Protein AF-A0A653LU00-F1 (afdb_monomer_lite)

Structure (mmCIF, N/CA/C/O backbone):
data_AF-A0A653LU00-F1
#
_entry.id   AF-A0A653LU00-F1
#
loop_
_atom_site.group_PDB
_atom_site.id
_atom_site.type_symbol
_atom_site.label_atom_id
_atom_site.label_alt_id
_atom_site.label_comp_id
_atom_site.label_asym_id
_atom_site.label_entity_id
_atom_site.label_seq_id
_atom_site.pdbx_PDB_ins_code
_atom_site.Cartn_x
_atom_site.Cartn_y
_atom_site.Cartn_z
_atom_site.occupancy
_atom_site.B_iso_or_equiv
_atom_site.auth_seq_id
_atom_site.auth_comp_id
_atom_site.auth_asym_id
_atom_site.auth_atom_id
_atom_site.pdbx_PDB_model_num
ATOM 1 N N . MET A 1 1 ? -21.614 -3.857 9.552 1.00 46.81 1 MET A N 1
ATOM 2 C CA . MET A 1 1 ? -20.980 -4.034 8.230 1.00 46.81 1 MET A CA 1
ATOM 3 C C . MET A 1 1 ? -19.639 -3.344 8.312 1.00 46.81 1 MET A C 1
ATOM 5 O O . MET A 1 1 ? -19.620 -2.125 8.388 1.00 46.81 1 MET A O 1
ATOM 9 N N . THR A 1 2 ? -18.555 -4.102 8.424 1.00 56.56 2 THR A N 1
ATOM 10 C CA . THR A 1 2 ? -17.204 -3.539 8.364 1.00 56.56 2 THR A CA 1
ATOM 11 C C . THR A 1 2 ? -16.881 -3.388 6.886 1.00 56.56 2 THR A C 1
ATOM 13 O O . THR A 1 2 ? -16.822 -4.385 6.169 1.00 56.56 2 THR A O 1
ATOM 16 N N . THR A 1 3 ? -16.818 -2.153 6.399 1.00 59.59 3 THR A N 1
ATOM 17 C CA . THR A 1 3 ? -16.443 -1.879 5.012 1.00 59.59 3 THR A CA 1
AT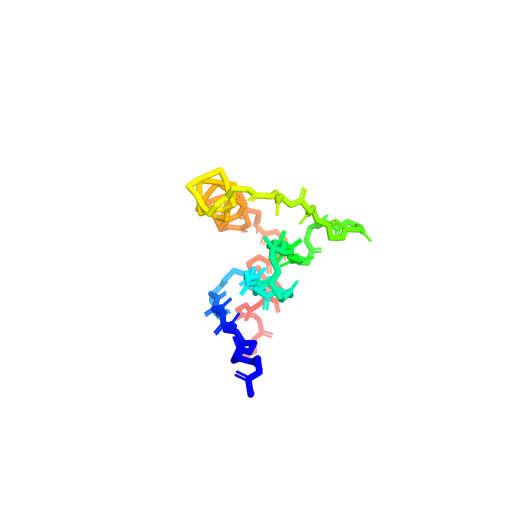OM 18 C C . THR A 1 3 ? -14.932 -2.030 4.916 1.00 59.59 3 THR A C 1
ATOM 20 O O . THR A 1 3 ? -14.204 -1.172 5.398 1.00 59.59 3 THR A O 1
ATOM 23 N N . ASP A 1 4 ? -14.476 -3.138 4.341 1.00 74.12 4 ASP A N 1
ATOM 24 C CA . ASP A 1 4 ? -13.074 -3.330 3.971 1.00 74.12 4 ASP A CA 1
ATOM 25 C C . ASP A 1 4 ? -12.804 -2.463 2.731 1.00 74.12 4 ASP A C 1
ATOM 27 O O . ASP A 1 4 ? -13.398 -2.671 1.666 1.00 74.12 4 ASP A O 1
ATOM 31 N N . ALA A 1 5 ? -12.023 -1.397 2.905 1.00 82.31 5 ALA A N 1
ATOM 32 C CA . ALA A 1 5 ? -11.680 -0.465 1.838 1.00 82.31 5 ALA A CA 1
ATOM 33 C C . ALA A 1 5 ? -10.356 -0.889 1.200 1.00 82.31 5 ALA A C 1
ATOM 35 O O . ALA A 1 5 ? -9.377 -1.142 1.897 1.00 82.31 5 ALA A O 1
ATOM 36 N N . ARG A 1 6 ? -10.317 -0.961 -0.134 1.00 89.75 6 ARG A N 1
ATO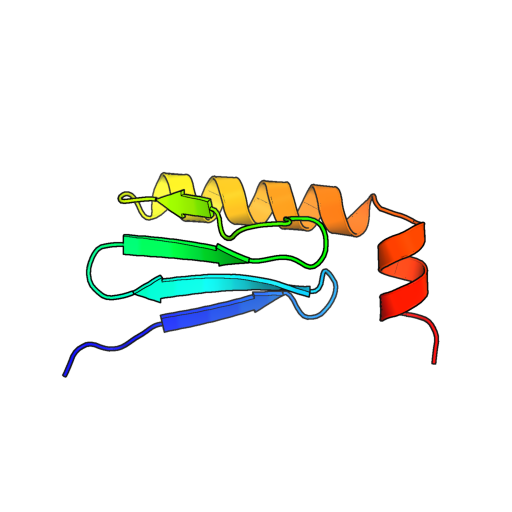M 37 C CA . ARG A 1 6 ? -9.149 -1.441 -0.883 1.00 89.75 6 ARG A CA 1
ATOM 38 C C . ARG A 1 6 ? -8.780 -0.447 -1.970 1.00 89.75 6 ARG A C 1
ATOM 40 O O . ARG A 1 6 ? -9.611 -0.115 -2.814 1.00 89.75 6 ARG A O 1
ATOM 47 N N . ILE A 1 7 ? -7.533 0.003 -1.956 1.00 91.31 7 ILE A N 1
ATOM 48 C CA . ILE A 1 7 ? -6.947 0.910 -2.941 1.00 91.31 7 ILE A CA 1
ATOM 49 C C . ILE A 1 7 ? -5.841 0.147 -3.669 1.00 91.31 7 ILE A C 1
ATOM 51 O O . ILE A 1 7 ? -4.913 -0.359 -3.047 1.00 91.31 7 ILE A O 1
ATOM 55 N N . LEU A 1 8 ? -5.938 0.064 -4.996 1.00 91.69 8 LEU A N 1
ATOM 56 C CA . LEU A 1 8 ? -4.937 -0.565 -5.860 1.00 91.69 8 LEU A CA 1
ATOM 57 C C . LEU A 1 8 ? -4.316 0.495 -6.767 1.00 91.69 8 LEU A C 1
ATOM 59 O O . LEU A 1 8 ? -5.016 1.116 -7.570 1.00 91.69 8 LEU A O 1
ATOM 63 N N . HIS A 1 9 ? -2.995 0.632 -6.710 1.00 90.94 9 HIS A N 1
ATOM 64 C CA . H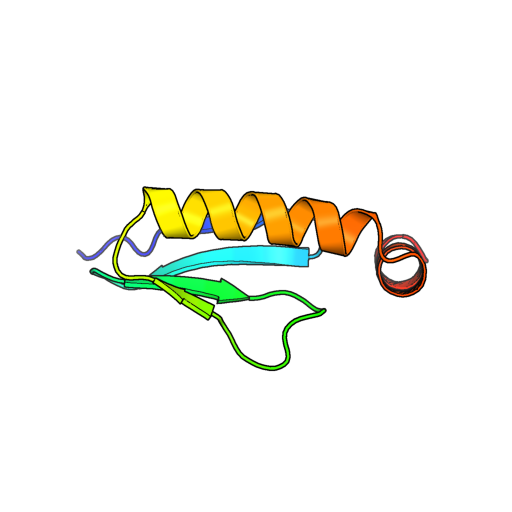IS A 1 9 ? -2.240 1.380 -7.703 1.00 90.94 9 HIS A CA 1
ATOM 65 C C . HIS A 1 9 ? -1.795 0.437 -8.827 1.00 90.94 9 HIS A C 1
ATOM 67 O O . HIS A 1 9 ? -0.732 -0.181 -8.776 1.00 90.94 9 HIS A O 1
ATOM 73 N N . ALA A 1 10 ? -2.635 0.309 -9.859 1.00 86.50 10 ALA A N 1
ATOM 74 C CA . ALA A 1 10 ? -2.471 -0.683 -10.928 1.00 86.50 10 ALA A CA 1
ATOM 75 C C . ALA A 1 10 ? -1.117 -0.601 -11.654 1.00 86.50 10 ALA A C 1
ATOM 77 O O . ALA A 1 10 ? -0.586 -1.621 -12.080 1.00 86.50 10 ALA A O 1
ATOM 78 N N . ARG A 1 11 ? -0.545 0.604 -11.762 1.00 85.00 11 ARG A N 1
ATOM 79 C CA . ARG A 1 11 ? 0.740 0.832 -12.432 1.00 85.00 11 ARG A CA 1
ATOM 80 C C . ARG A 1 11 ? 1.927 0.246 -11.670 1.00 85.00 11 ARG A C 1
ATOM 82 O O . ARG A 1 11 ? 2.874 -0.196 -12.303 1.00 85.00 11 ARG A O 1
ATOM 89 N N . SER A 1 12 ? 1.884 0.256 -10.341 1.00 85.50 12 SER A N 1
ATOM 90 C CA . SER A 1 12 ? 2.968 -0.251 -9.491 1.00 85.50 12 SER A CA 1
ATOM 91 C C . SER A 1 12 ? 2.661 -1.614 -8.870 1.00 85.50 12 SER A C 1
ATOM 93 O O . SER A 1 12 ? 3.552 -2.248 -8.315 1.00 85.50 12 SER A O 1
ATOM 95 N N . GLY A 1 13 ? 1.408 -2.071 -8.948 1.00 88.38 13 GLY A N 1
ATOM 96 C CA . GLY A 1 13 ? 0.959 -3.303 -8.302 1.00 88.38 13 GLY A CA 1
ATOM 97 C C . GLY A 1 13 ? 0.905 -3.208 -6.773 1.00 88.38 13 GLY A C 1
ATOM 98 O O . GLY A 1 13 ? 0.853 -4.240 -6.109 1.00 88.38 13 GLY A O 1
ATOM 99 N N . VAL A 1 14 ? 0.938 -1.994 -6.213 1.00 93.81 14 VAL A N 1
ATOM 100 C CA . VAL A 1 14 ? 0.858 -1.755 -4.765 1.00 93.81 14 VAL A CA 1
ATOM 101 C C . VAL A 1 14 ? -0.606 -1.664 -4.345 1.00 93.81 14 VAL A C 1
ATOM 103 O O . VAL A 1 14 ? -1.415 -1.004 -5.002 1.00 93.81 14 VAL A O 1
ATOM 106 N N . VAL A 1 15 ? -0.946 -2.320 -3.243 1.00 94.50 15 VAL A N 1
ATOM 107 C CA . VAL A 1 15 ? -2.292 -2.392 -2.673 1.00 94.50 15 VAL A CA 1
ATOM 108 C C . VAL A 1 15 ? -2.254 -1.899 -1.236 1.00 94.50 15 VAL A C 1
ATOM 110 O O . VAL A 1 15 ? -1.420 -2.358 -0.462 1.00 94.50 15 VAL A O 1
ATOM 113 N N . LEU A 1 16 ? -3.184 -1.016 -0.883 1.00 94.69 16 LEU A N 1
ATOM 114 C CA . LEU A 1 16 ? -3.512 -0.630 0.486 1.00 94.69 16 LEU A CA 1
ATOM 115 C C . LEU A 1 16 ? -4.907 -1.165 0.818 1.00 94.69 16 LEU A C 1
ATOM 117 O O . LEU A 1 16 ? -5.875 -0.891 0.110 1.00 94.69 16 LEU A O 1
ATOM 121 N N . GLU A 1 17 ? -5.008 -1.943 1.884 1.00 94.56 17 GLU A N 1
ATOM 122 C CA . GLU A 1 17 ? -6.227 -2.623 2.316 1.00 94.56 17 GLU A CA 1
ATOM 123 C C . GLU A 1 17 ? -6.521 -2.282 3.778 1.00 94.56 17 GLU A C 1
ATOM 125 O O . GLU A 1 17 ? -5.674 -2.483 4.642 1.00 94.56 17 GLU A O 1
ATOM 130 N N . GLN A 1 18 ? -7.715 -1.768 4.064 1.00 92.25 18 GLN A N 1
ATOM 131 C CA . GLN A 1 18 ? -8.178 -1.503 5.423 1.00 92.25 18 GLN A CA 1
ATOM 132 C C . GLN A 1 18 ? -8.874 -2.745 5.983 1.00 92.25 18 GLN A C 1
ATOM 134 O O . GLN A 1 18 ? -10.018 -3.030 5.629 1.00 92.25 18 GLN A O 1
ATOM 139 N N . ARG A 1 19 ? -8.211 -3.425 6.919 1.00 89.00 19 ARG A N 1
ATOM 140 C CA . ARG A 1 19 ? -8.695 -4.624 7.608 1.00 89.00 19 ARG A CA 1
ATOM 141 C C . ARG A 1 19 ? -9.255 -4.263 8.978 1.00 89.00 19 ARG A C 1
ATOM 143 O O . ARG A 1 19 ? -8.609 -4.444 10.007 1.00 89.00 19 ARG A O 1
ATOM 150 N N . GLY A 1 20 ? -10.485 -3.762 8.998 1.00 87.44 20 GLY A N 1
ATOM 151 C CA . GLY A 1 20 ? -11.122 -3.319 10.238 1.00 87.44 20 GLY A CA 1
ATOM 152 C C . GLY A 1 20 ? -10.463 -2.052 10.786 1.00 87.44 20 GLY A C 1
ATOM 153 O O . GLY A 1 20 ? -10.723 -0.967 10.267 1.00 87.44 20 GLY A O 1
ATOM 154 N N . GLU A 1 21 ? -9.653 -2.197 11.836 1.00 87.56 21 GLU A N 1
ATOM 155 C CA . GLU A 1 21 ? -8.933 -1.089 12.489 1.00 87.56 21 GLU A CA 1
ATOM 156 C C . GLU A 1 21 ? -7.495 -0.928 11.970 1.00 87.56 21 GLU A C 1
ATOM 158 O O . GLU A 1 21 ? -6.899 0.131 12.154 1.00 87.56 21 GLU A O 1
ATOM 163 N N . ASP A 1 22 ? -6.967 -1.941 11.280 1.00 93.31 22 ASP A N 1
ATOM 164 C CA . ASP A 1 22 ? -5.612 -1.950 10.736 1.00 93.31 22 ASP A CA 1
ATOM 165 C C . ASP A 1 22 ? -5.596 -1.683 9.226 1.00 93.31 22 ASP A C 1
ATOM 167 O O . ASP A 1 22 ? -6.581 -1.876 8.508 1.00 93.31 22 ASP A O 1
ATOM 171 N N . TYR A 1 23 ? -4.425 -1.311 8.725 1.00 94.00 23 TYR A N 1
ATOM 172 C CA . TYR A 1 23 ? -4.134 -1.088 7.318 1.00 94.00 23 TYR A CA 1
ATOM 173 C C . TYR A 1 23 ? -2.982 -1.987 6.886 1.00 94.00 23 TYR A C 1
ATOM 175 O O . TYR A 1 23 ? -1.925 -2.005 7.512 1.00 94.00 23 TYR A O 1
ATOM 183 N N . ALA A 1 24 ? -3.176 -2.728 5.803 1.00 95.06 24 ALA A N 1
ATOM 184 C CA . ALA A 1 24 ? -2.194 -3.631 5.234 1.00 95.06 24 ALA A CA 1
ATOM 185 C C . ALA A 1 24 ? -1.746 -3.128 3.860 1.00 95.06 24 ALA A C 1
ATOM 187 O O . ALA A 1 24 ? -2.572 -2.882 2.981 1.00 95.06 24 ALA A O 1
ATOM 188 N N . ILE A 1 25 ? -0.436 -3.030 3.654 1.00 94.88 25 ILE A N 1
ATOM 189 C CA . ILE A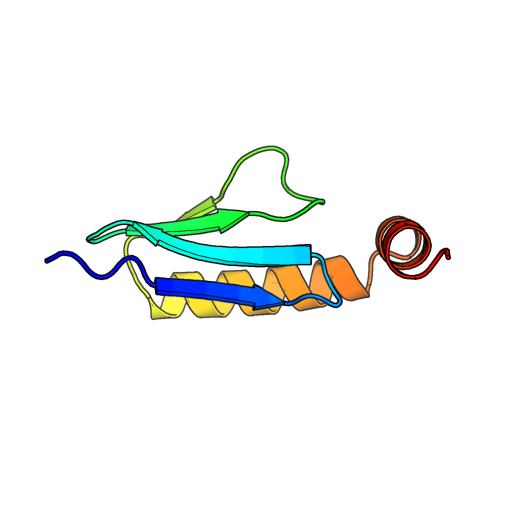 1 25 ? 0.168 -2.690 2.367 1.00 94.88 25 ILE A CA 1
ATOM 190 C C . ILE A 1 25 ? 0.831 -3.930 1.801 1.00 94.88 25 ILE A C 1
ATOM 192 O O . ILE A 1 25 ? 1.672 -4.543 2.452 1.00 94.88 25 ILE A O 1
ATOM 196 N N . SER A 1 26 ? 0.463 -4.295 0.581 1.00 94.12 26 SER A N 1
ATOM 197 C CA . SER A 1 26 ? 1.080 -5.393 -0.165 1.00 94.12 26 SER A CA 1
ATOM 198 C C . SER A 1 26 ? 1.594 -4.871 -1.499 1.00 94.12 26 SER A C 1
ATOM 200 O O . SER A 1 26 ? 0.914 -4.091 -2.162 1.00 94.12 26 SER A O 1
ATOM 202 N N . SER A 1 27 ? 2.770 -5.314 -1.923 1.00 90.12 27 SER A N 1
ATOM 203 C CA . SER A 1 27 ? 3.308 -5.015 -3.249 1.00 90.12 27 SER A CA 1
ATOM 204 C C . SER A 1 27 ? 4.035 -6.232 -3.801 1.00 90.12 27 SER A C 1
ATOM 206 O O . SER A 1 27 ? 4.314 -7.185 -3.081 1.00 90.12 27 SER A O 1
ATOM 208 N N . LEU A 1 28 ? 4.377 -6.190 -5.086 1.00 86.69 28 LEU A N 1
ATOM 209 C CA . LEU A 1 28 ? 5.205 -7.224 -5.708 1.00 86.69 28 LEU A CA 1
ATOM 210 C C . LEU A 1 28 ? 6.675 -7.183 -5.242 1.00 86.69 28 LEU A C 1
ATOM 212 O O . LEU A 1 28 ? 7.416 -8.123 -5.524 1.00 86.69 28 LEU A O 1
ATOM 216 N N . ARG A 1 29 ? 7.104 -6.110 -4.557 1.00 87.94 29 ARG A N 1
ATOM 217 C CA . ARG A 1 29 ? 8.449 -5.981 -3.965 1.00 87.94 29 ARG A CA 1
ATOM 218 C C . ARG A 1 29 ? 8.517 -6.528 -2.547 1.00 87.94 29 ARG A C 1
ATOM 220 O O . ARG A 1 29 ? 9.564 -7.019 -2.132 1.00 87.94 29 ARG A O 1
ATOM 227 N N . LEU A 1 30 ? 7.431 -6.381 -1.795 1.00 87.50 30 LEU A N 1
ATOM 228 C CA . LEU A 1 30 ? 7.355 -6.788 -0.402 1.00 87.50 30 LEU A CA 1
ATOM 229 C C . LEU A 1 30 ? 7.126 -8.299 -0.313 1.00 87.50 30 LEU A C 1
ATOM 231 O O . LEU A 1 30 ? 6.152 -8.824 -0.845 1.00 87.50 30 LEU A O 1
ATOM 235 N N . SER A 1 31 ? 8.011 -9.001 0.396 1.00 86.56 31 SER A N 1
ATOM 236 C CA . SER A 1 31 ? 7.835 -10.432 0.679 1.00 86.56 31 SER A CA 1
ATOM 237 C C . SER A 1 31 ? 6.646 -10.702 1.606 1.00 86.56 31 SER A C 1
ATOM 239 O O . SER A 1 31 ? 6.028 -11.760 1.523 1.00 86.56 31 SER A O 1
ATOM 241 N N . GLU A 1 32 ? 6.334 -9.752 2.488 1.00 90.75 32 GLU A N 1
ATOM 242 C CA . GLU A 1 32 ? 5.244 -9.822 3.459 1.00 90.75 32 GLU A CA 1
ATOM 243 C C . GLU A 1 32 ? 4.521 -8.471 3.527 1.00 90.75 32 GLU A C 1
ATOM 245 O O . GLU A 1 32 ? 5.156 -7.429 3.342 1.00 90.75 32 GLU A O 1
ATOM 250 N N . PRO A 1 33 ? 3.203 -8.460 3.788 1.00 92.62 33 PRO A N 1
ATOM 251 C CA . PRO A 1 33 ? 2.452 -7.221 3.900 1.00 92.62 33 PRO A CA 1
ATOM 252 C C . PRO A 1 33 ? 2.895 -6.401 5.116 1.00 92.62 33 PRO A C 1
ATOM 254 O O . PRO A 1 33 ? 3.035 -6.930 6.220 1.00 92.62 33 PRO A O 1
ATOM 257 N N . LEU A 1 34 ? 3.053 -5.093 4.926 1.00 94.00 34 LEU A N 1
ATOM 258 C CA . LEU A 1 34 ? 3.311 -4.153 6.015 1.00 94.00 34 LEU A CA 1
ATOM 259 C C . LEU A 1 34 ? 1.991 -3.785 6.689 1.00 94.00 34 LEU A C 1
ATOM 261 O O . LEU A 1 34 ? 1.035 -3.435 6.000 1.00 94.00 34 LEU A O 1
ATOM 265 N N . ILE A 1 35 ? 1.940 -3.860 8.018 1.00 94.94 35 ILE A N 1
ATOM 266 C CA . ILE A 1 35 ? 0.731 -3.587 8.803 1.00 94.94 35 ILE A CA 1
ATOM 267 C C . ILE A 1 35 ? 0.914 -2.300 9.606 1.00 94.94 35 ILE A C 1
ATOM 269 O O . ILE A 1 35 ? 1.941 -2.114 10.257 1.00 94.94 35 ILE A O 1
ATOM 273 N N . PHE A 1 36 ? -0.099 -1.440 9.577 1.00 94.50 36 PHE A N 1
ATOM 274 C CA . PHE A 1 36 ? -0.139 -0.153 10.261 1.00 94.50 36 PHE A CA 1
ATOM 275 C C . PHE A 1 36 ? -1.468 0.010 10.995 1.00 94.50 36 PHE A C 1
ATOM 277 O O . PHE A 1 36 ? -2.512 -0.377 10.482 1.00 94.50 36 PHE A O 1
ATOM 284 N N . THR A 1 37 ? -1.441 0.639 12.166 1.00 93.50 37 THR A N 1
ATOM 285 C CA . THR A 1 37 ? -2.644 0.977 12.951 1.00 93.50 37 THR A CA 1
ATOM 286 C C . THR A 1 37 ? -3.141 2.401 12.689 1.00 93.50 37 THR A C 1
ATOM 288 O O . THR A 1 37 ? -4.232 2.766 13.115 1.00 93.50 37 THR A O 1
ATOM 291 N N . ASP A 1 38 ? -2.337 3.228 12.012 1.00 93.38 38 ASP A N 1
ATOM 292 C CA . ASP A 1 38 ? -2.674 4.607 11.657 1.00 93.38 38 ASP A CA 1
ATOM 293 C C . ASP A 1 38 ? -2.806 4.762 10.139 1.00 93.38 38 ASP A C 1
ATOM 295 O O . ASP A 1 38 ? -1.946 4.326 9.369 1.00 93.38 38 ASP A O 1
ATOM 299 N N . LEU A 1 39 ? -3.890 5.412 9.708 1.00 90.19 39 LEU A N 1
ATOM 300 C CA . LEU A 1 39 ? -4.177 5.628 8.290 1.00 90.19 39 LEU A CA 1
ATOM 301 C C . LEU A 1 39 ? -3.149 6.549 7.628 1.00 90.19 39 LEU A C 1
ATOM 303 O O . LEU A 1 39 ? -2.806 6.342 6.468 1.00 90.19 39 LEU A O 1
ATOM 307 N N . SER A 1 40 ? -2.676 7.576 8.331 1.00 93.31 40 SER A N 1
ATOM 308 C CA . SER A 1 40 ? -1.733 8.548 7.769 1.00 93.31 40 SER A CA 1
ATOM 309 C C . SER A 1 40 ? -0.374 7.897 7.540 1.00 93.31 40 SER A C 1
ATOM 311 O O . SER A 1 40 ? 0.237 8.106 6.492 1.00 93.31 40 SER A O 1
ATOM 313 N N . GLU A 1 41 ? 0.073 7.066 8.485 1.00 94.69 41 GLU A N 1
ATOM 314 C CA . GLU A 1 41 ? 1.284 6.257 8.326 1.00 94.69 41 GLU A CA 1
ATOM 315 C C . GLU A 1 41 ? 1.135 5.235 7.195 1.00 94.69 41 GLU A C 1
ATOM 317 O O . GLU A 1 41 ? 2.025 5.131 6.349 1.00 94.69 41 GLU A O 1
ATOM 322 N N . ALA A 1 42 ? -0.005 4.541 7.122 1.00 94.06 42 ALA A N 1
ATOM 323 C CA . ALA A 1 42 ? -0.286 3.592 6.049 1.00 94.06 42 ALA A CA 1
ATOM 324 C C . ALA A 1 42 ? -0.305 4.269 4.670 1.00 94.06 42 ALA A C 1
ATOM 326 O O . ALA A 1 42 ? 0.264 3.755 3.710 1.00 94.06 42 ALA A O 1
ATOM 327 N N . GLN A 1 43 ? -0.919 5.446 4.565 1.00 93.19 43 GLN A N 1
ATOM 328 C CA . GLN A 1 43 ? -0.973 6.204 3.320 1.00 93.19 43 GLN A CA 1
ATOM 329 C C . GLN A 1 43 ? 0.428 6.669 2.903 1.00 93.19 43 GLN A C 1
ATOM 331 O O . GLN A 1 43 ? 0.833 6.457 1.765 1.00 93.19 43 GLN A O 1
ATOM 336 N N . LEU A 1 44 ? 1.216 7.209 3.838 1.00 95.44 44 LEU A N 1
ATOM 337 C CA . LEU A 1 44 ? 2.593 7.621 3.564 1.00 95.44 44 LEU A CA 1
ATOM 338 C C . LEU A 1 44 ? 3.468 6.439 3.118 1.00 95.44 44 LEU A C 1
ATOM 340 O O . LEU A 1 44 ? 4.250 6.560 2.173 1.00 95.44 44 LEU A O 1
ATOM 344 N N . ALA A 1 45 ? 3.349 5.293 3.790 1.00 94.75 45 ALA A N 1
ATOM 345 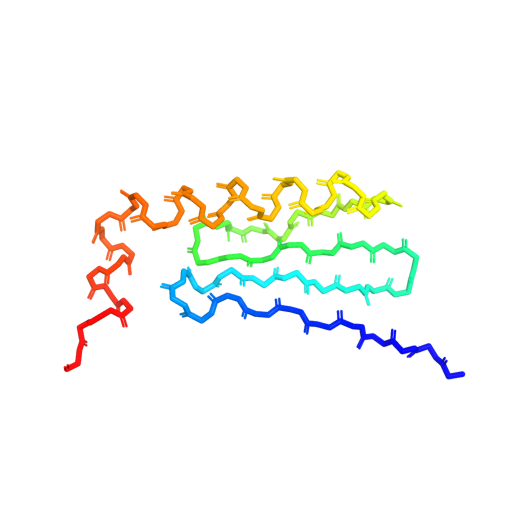C CA . ALA A 1 45 ? 4.060 4.078 3.413 1.00 94.75 45 ALA A CA 1
ATOM 346 C C . ALA A 1 45 ? 3.608 3.560 2.038 1.00 94.75 45 ALA A C 1
ATOM 348 O O . ALA A 1 45 ? 4.443 3.102 1.259 1.00 94.75 45 ALA A O 1
ATOM 349 N N . PHE A 1 46 ? 2.323 3.695 1.707 1.00 94.00 46 PHE A N 1
ATOM 350 C CA . PHE A 1 46 ? 1.779 3.310 0.408 1.00 94.00 46 PHE A CA 1
ATOM 351 C C . PHE A 1 46 ? 2.359 4.169 -0.715 1.00 94.00 46 PHE A C 1
ATOM 353 O O . PHE A 1 46 ? 2.867 3.623 -1.690 1.00 94.00 46 PHE A O 1
ATOM 360 N N . ASP A 1 47 ? 2.354 5.493 -0.564 1.00 94.44 47 ASP A N 1
ATOM 361 C CA . ASP A 1 47 ? 2.921 6.415 -1.554 1.00 94.44 47 ASP A CA 1
ATOM 362 C C . ASP A 1 47 ? 4.433 6.190 -1.750 1.00 94.44 47 ASP A C 1
ATOM 364 O O . ASP A 1 47 ? 4.926 6.176 -2.882 1.00 94.44 47 ASP A O 1
ATOM 368 N N . ASN A 1 48 ? 5.171 5.921 -0.666 1.00 94.56 48 ASN A N 1
ATOM 369 C CA . ASN A 1 48 ? 6.587 5.553 -0.748 1.00 94.56 48 ASN A CA 1
ATOM 370 C C . ASN A 1 48 ? 6.801 4.228 -1.496 1.00 94.56 48 ASN A C 1
ATOM 372 O O . ASN A 1 48 ? 7.702 4.132 -2.331 1.00 94.56 48 ASN A O 1
ATOM 376 N N . GLU A 1 49 ? 5.975 3.217 -1.225 1.00 93.56 49 GLU A N 1
ATOM 377 C CA . GLU A 1 49 ? 6.060 1.910 -1.881 1.00 93.56 49 GLU A CA 1
ATOM 378 C C . GLU A 1 49 ? 5.675 1.993 -3.366 1.00 93.56 49 GLU A C 1
ATOM 380 O O . GLU A 1 49 ? 6.290 1.329 -4.205 1.00 93.56 49 GLU A O 1
ATOM 385 N N . VAL A 1 50 ? 4.708 2.850 -3.717 1.00 92.75 50 VAL A N 1
ATOM 386 C CA . VAL A 1 50 ? 4.372 3.183 -5.109 1.00 92.75 50 VAL A CA 1
ATOM 387 C C . VAL A 1 50 ? 5.584 3.795 -5.798 1.00 92.75 50 VAL A C 1
ATOM 389 O O . VAL A 1 50 ? 6.026 3.260 -6.815 1.00 92.75 50 VAL A O 1
ATOM 392 N N . ALA A 1 51 ? 6.171 4.845 -5.221 1.00 92.12 51 ALA A N 1
ATOM 393 C CA . ALA A 1 51 ? 7.329 5.517 -5.801 1.00 92.12 51 ALA A CA 1
ATOM 394 C C . ALA A 1 51 ? 8.540 4.579 -5.938 1.00 92.12 51 ALA A C 1
ATOM 396 O O . ALA A 1 51 ? 9.251 4.634 -6.943 1.00 92.12 51 ALA A O 1
ATOM 397 N N . ALA A 1 52 ? 8.770 3.702 -4.958 1.00 91.19 52 ALA A N 1
ATOM 398 C CA . ALA A 1 52 ? 9.821 2.695 -5.022 1.00 91.19 52 ALA A CA 1
ATOM 399 C C . ALA A 1 52 ? 9.541 1.679 -6.139 1.00 91.19 52 ALA A C 1
ATOM 401 O O . ALA A 1 52 ? 10.415 1.396 -6.956 1.00 91.19 52 ALA A O 1
ATOM 402 N N . SER A 1 53 ? 8.321 1.150 -6.215 1.00 87.88 53 SER A N 1
ATOM 403 C CA . SER A 1 53 ? 7.912 0.199 -7.253 1.00 87.88 53 SER A CA 1
ATOM 404 C C . SER A 1 53 ? 8.022 0.782 -8.660 1.00 87.88 53 SER A C 1
ATOM 406 O O . SER A 1 53 ? 8.491 0.095 -9.559 1.00 87.88 53 SER A O 1
ATOM 408 N N . GLU A 1 54 ? 7.665 2.051 -8.856 1.00 88.12 54 GLU A N 1
ATOM 409 C CA . GLU A 1 54 ? 7.819 2.742 -10.144 1.00 88.12 54 GLU A CA 1
ATOM 410 C C . GLU A 1 54 ? 9.277 2.989 -10.539 1.00 88.12 54 GLU A C 1
ATOM 412 O O . GLU A 1 54 ? 9.590 3.061 -11.728 1.00 88.12 54 GLU A O 1
ATOM 417 N N . GLN A 1 55 ? 10.176 3.091 -9.561 1.00 88.25 55 GLN A N 1
ATOM 418 C CA . GLN A 1 55 ? 11.618 3.174 -9.798 1.00 88.25 55 GLN A CA 1
ATOM 419 C C . GLN A 1 55 ? 12.264 1.800 -10.030 1.00 88.25 55 GLN A C 1
ATOM 421 O O . GLN A 1 55 ? 13.417 1.733 -10.459 1.00 88.25 55 GLN A O 1
ATOM 426 N N . ASP A 1 56 ? 11.545 0.706 -9.772 1.00 86.06 56 ASP A N 1
ATOM 427 C CA . ASP A 1 56 ? 12.041 -0.645 -9.997 1.00 86.06 56 ASP A CA 1
ATOM 428 C C . ASP A 1 56 ? 11.870 -1.041 -11.467 1.00 86.06 56 ASP A C 1
ATOM 430 O O . ASP A 1 56 ? 10.790 -1.420 -11.925 1.00 86.06 56 ASP A O 1
ATOM 434 N N . ALA A 1 57 ? 12.953 -0.917 -12.235 1.00 81.12 57 ALA A N 1
ATOM 435 C CA . ALA A 1 57 ? 12.932 -1.165 -13.672 1.00 81.12 57 ALA A CA 1
ATOM 436 C C . ALA A 1 57 ? 12.538 -2.610 -14.025 1.00 81.12 57 ALA A C 1
ATOM 438 O O . ALA A 1 57 ? 11.846 -2.823 -15.021 1.00 81.12 57 ALA A O 1
ATOM 439 N N . GLU A 1 58 ? 12.938 -3.600 -13.220 1.00 83.12 58 GLU A N 1
ATOM 440 C CA . GLU A 1 58 ? 12.561 -4.999 -13.450 1.00 83.12 58 GLU A CA 1
ATOM 441 C C . GLU A 1 58 ? 11.061 -5.206 -13.245 1.00 83.12 58 GLU A C 1
ATOM 443 O O . GLU A 1 58 ? 10.394 -5.849 -14.060 1.00 83.12 58 GLU A O 1
ATOM 448 N N . LEU A 1 59 ? 10.514 -4.631 -12.179 1.00 82.94 59 LEU A N 1
ATOM 449 C CA . LEU A 1 59 ? 9.102 -4.735 -11.842 1.00 82.94 59 LEU A CA 1
ATOM 450 C C . LEU A 1 59 ? 8.227 -3.981 -12.849 1.00 82.94 59 LEU A C 1
ATOM 452 O O . LEU A 1 59 ? 7.237 -4.531 -13.332 1.00 82.94 59 LEU A O 1
ATOM 456 N N . MET A 1 60 ? 8.638 -2.778 -13.256 1.00 82.25 60 MET A N 1
ATOM 457 C CA . MET A 1 60 ? 7.979 -2.020 -14.324 1.00 82.25 60 MET A CA 1
ATOM 458 C C . MET A 1 60 ? 8.029 -2.755 -15.666 1.00 82.25 60 MET A C 1
ATOM 460 O O . MET A 1 60 ? 7.046 -2.749 -16.404 1.00 82.25 60 MET A O 1
ATOM 464 N N . SER A 1 61 ? 9.135 -3.437 -15.978 1.00 80.12 61 SER A N 1
ATOM 465 C CA . SER A 1 61 ? 9.240 -4.251 -17.194 1.00 80.12 61 SER A CA 1
ATOM 466 C C . SER A 1 61 ? 8.297 -5.462 -17.156 1.00 80.12 61 SER A C 1
ATOM 468 O O . SER A 1 61 ? 7.685 -5.787 -18.170 1.00 80.12 61 SER A O 1
ATOM 470 N N . ARG A 1 62 ? 8.097 -6.081 -15.983 1.00 80.31 62 ARG A N 1
ATOM 471 C CA . ARG A 1 62 ? 7.114 -7.166 -15.786 1.00 80.31 62 ARG A CA 1
ATOM 472 C C . ARG A 1 62 ? 5.665 -6.685 -15.866 1.00 80.31 62 ARG A C 1
ATOM 474 O O . ARG A 1 62 ? 4.823 -7.413 -16.377 1.00 80.31 62 ARG A O 1
ATOM 481 N N . LEU A 1 63 ? 5.372 -5.489 -15.360 1.00 77.75 63 LEU A N 1
ATOM 482 C CA . LEU A 1 63 ? 4.019 -4.919 -15.364 1.00 77.75 63 LEU A CA 1
ATOM 483 C C . LEU A 1 63 ? 3.633 -4.294 -16.714 1.00 77.75 63 LEU A C 1
ATOM 485 O O . LEU A 1 63 ? 2.460 -4.310 -17.075 1.00 77.75 63 LEU A O 1
ATOM 489 N N . GLY A 1 64 ? 4.600 -3.745 -17.453 1.00 69.31 64 GLY A N 1
ATOM 490 C CA . GLY A 1 64 ? 4.399 -3.126 -18.768 1.00 69.31 64 GLY A CA 1
ATOM 491 C C . GLY A 1 64 ? 4.707 -4.035 -19.962 1.00 69.31 64 GLY A C 1
ATOM 492 O O . GLY A 1 64 ? 4.530 -3.611 -21.101 1.00 69.31 64 GLY A O 1
ATOM 493 N N . GLY A 1 65 ? 5.198 -5.253 -19.726 1.00 57.12 65 GLY A N 1
ATOM 494 C CA . GLY A 1 65 ? 5.565 -6.215 -20.762 1.00 57.12 65 GLY A CA 1
ATOM 495 C C . GLY A 1 65 ? 4.385 -7.074 -21.212 1.00 57.12 65 GLY A C 1
ATOM 496 O O . GLY A 1 65 ? 4.276 -8.225 -20.788 1.00 57.12 65 GLY A O 1
ATOM 497 N N . ALA A 1 66 ? 3.535 -6.521 -22.079 1.00 45.84 66 ALA A N 1
ATOM 498 C CA . ALA A 1 66 ? 2.570 -7.253 -22.903 1.00 45.84 66 ALA A CA 1
ATOM 499 C C . ALA A 1 66 ? 2.480 -6.623 -24.299 1.00 45.84 66 ALA A C 1
ATOM 501 O O . ALA A 1 66 ? 2.400 -5.376 -24.376 1.00 45.84 66 ALA A O 1
#

Sequence (66 aa):
MTTDARILHARSGVVLEQRGEDYAISSLRLSEPLIFTDLSEAQLAFDNEVAASEQDAELMSRLGGA

Foldseek 3Di:
DQDWDKDAPLQLRWIWIDDRQKIWIDGPPDPGIDIDNDPVVSVVVRVVSSVVSVVPPVNNCVSVVD

Radius of gyration: 12.36 Å; chains: 1;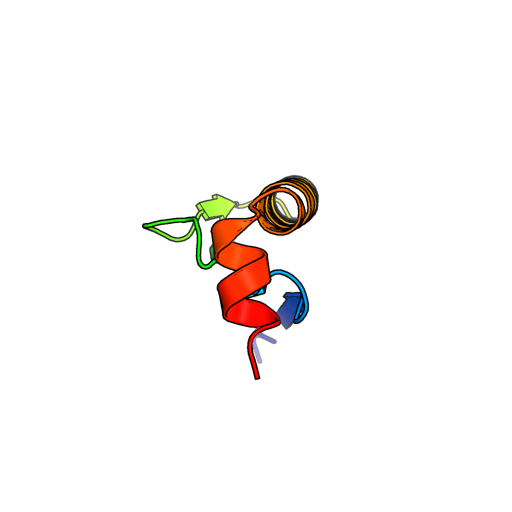 bounding box: 34×19×36 Å

pLDDT: mean 86.74, std 11.12, range [45.84, 95.44]

Secondary structure (DSSP, 8-state):
----EEEEETTTTEEEEEETTEEEEE-SS-SS-EEES-HHHHHHHHHHHHHHHHH-HHHHHHHH--